Protein AF-A0A9E2S4E2-F1 (afdb_monomer_lite)

pLDDT: mean 77.98, std 8.43, range [39.66, 92.0]

Radius of gyration: 19.26 Å; chains: 1; bounding box: 51×17×55 Å

Sequence (152 aa):
MLNIYQFDLTLLKRYFNIFAASAISISVIFCLATYLLPVIPSFMALYSKYFWFFFAAFFIFNFAFEGMNKKGFSKLETTEDFQEKVMIYTGIYKRKLALNLVSVIISGLILFLSHKTLFLIILTIQVVLLPIFYPRPEKIAKALKNDEILFT

Secondary structure (DSSP, 8-state):
----EEE--HHHHHHHHHHHHHHHHHHHHHHHHHHHSPP-HHHHHHHHHHHHHHHHHHHHHHHHHHHHHHHHHHHHHH---HHHHHHHHHHHHHHHHHHHHHHHHHHHHHHHHH-HHHHHHHHHHHHHHGGGGS--HHHHHHHHT-S-EEE-

Foldseek 3Di:
DPPQAEDECPVVQVLLVVLLVLLVVLLVVLLCCLVPPDADVVLQVVCVVCVVVLVVVLVVLVVVVVVVLVVLLVVLVPDPDPVVNSVSVSVSLSSVSVVVSVVSNSLSVSCSNHDSVVSVVVSVVSNVCSVVSRPDPVVVCVSNVHPSYHYD

Structure (mmCIF, N/CA/C/O backbone):
data_AF-A0A9E2S4E2-F1
#
_entry.id   AF-A0A9E2S4E2-F1
#
loop_
_atom_site.group_PDB
_atom_site.id
_atom_site.type_symbol
_atom_site.label_atom_id
_atom_site.label_alt_id
_atom_site.label_comp_id
_atom_site.label_asym_id
_atom_site.label_entity_id
_atom_site.label_seq_id
_atom_site.pdbx_PDB_ins_code
_atom_site.Cartn_x
_atom_site.Cartn_y
_atom_site.Cartn_z
_atom_site.occupancy
_atom_site.B_iso_or_equiv
_atom_site.auth_seq_id
_atom_site.auth_comp_id
_atom_site.auth_asym_id
_atom_site.auth_atom_id
_atom_site.pdbx_PDB_model_num
ATOM 1 N N . MET A 1 1 ? -24.326 -3.088 31.308 1.00 39.66 1 MET A N 1
ATOM 2 C CA . MET A 1 1 ? -24.873 -2.647 30.008 1.00 39.66 1 MET A CA 1
ATOM 3 C C . MET A 1 1 ? -23.882 -3.083 28.945 1.00 39.66 1 MET A C 1
ATOM 5 O O . MET A 1 1 ? -22.726 -2.703 29.066 1.00 39.66 1 MET A O 1
ATOM 9 N N . LEU A 1 2 ? -24.286 -3.920 27.984 1.00 44.12 2 LEU A N 1
ATOM 10 C CA . LEU A 1 2 ? -23.453 -4.221 26.817 1.00 44.12 2 LEU A CA 1
ATOM 11 C C . LEU A 1 2 ? -23.417 -2.968 25.935 1.00 44.12 2 LEU A C 1
ATOM 13 O O . LEU A 1 2 ? -24.417 -2.634 25.301 1.00 44.12 2 LEU A O 1
ATOM 17 N N . ASN A 1 3 ? -22.300 -2.243 25.943 1.00 53.91 3 ASN A N 1
ATOM 18 C CA . ASN A 1 3 ? -22.063 -1.186 24.965 1.00 53.91 3 ASN A CA 1
ATOM 19 C C . ASN A 1 3 ? -21.708 -1.866 23.643 1.00 53.91 3 ASN A C 1
ATOM 21 O O . ASN A 1 3 ? -20.560 -2.233 23.414 1.00 53.91 3 ASN A O 1
ATOM 25 N N . ILE A 1 4 ? -22.710 -2.063 22.790 1.00 60.62 4 ILE A N 1
ATOM 26 C CA . ILE A 1 4 ? -22.486 -2.557 21.436 1.00 60.62 4 ILE A CA 1
ATOM 27 C C . ILE A 1 4 ? -21.873 -1.411 20.634 1.00 60.62 4 ILE A C 1
ATOM 29 O O . ILE A 1 4 ? -22.531 -0.406 20.357 1.00 60.62 4 ILE A O 1
ATOM 33 N N . TYR A 1 5 ? -20.600 -1.547 20.282 1.00 67.00 5 TYR A N 1
ATOM 34 C CA . TYR A 1 5 ? -19.894 -0.526 19.525 1.00 67.00 5 TYR A CA 1
ATOM 35 C C . TYR A 1 5 ? -20.102 -0.733 18.025 1.00 67.00 5 TYR A C 1
ATOM 37 O O . TYR A 1 5 ? -19.825 -1.805 17.486 1.00 67.00 5 TYR A O 1
ATOM 45 N N . GLN A 1 6 ? -20.576 0.311 17.345 1.00 68.12 6 GLN A N 1
ATOM 46 C CA . GLN A 1 6 ? -20.727 0.323 15.893 1.00 68.12 6 GLN A CA 1
ATOM 47 C C . GLN A 1 6 ? -19.446 0.831 15.231 1.00 68.12 6 GLN A C 1
ATOM 49 O O . GLN A 1 6 ? -18.910 1.878 15.603 1.00 68.12 6 GLN A O 1
ATOM 54 N N . PHE A 1 7 ? -18.967 0.093 14.236 1.00 74.94 7 PHE A N 1
ATOM 55 C CA . PHE A 1 7 ? -17.791 0.434 13.453 1.00 74.94 7 PHE A CA 1
ATOM 56 C C . PHE A 1 7 ? -18.154 0.503 11.972 1.00 74.94 7 PHE A C 1
ATOM 58 O O . PHE A 1 7 ? -18.432 -0.515 11.339 1.00 74.94 7 PHE A O 1
ATOM 65 N N . ASP A 1 8 ? -18.114 1.712 11.418 1.00 77.69 8 ASP A N 1
ATOM 66 C CA . ASP A 1 8 ? -18.383 1.952 10.003 1.00 77.69 8 ASP A CA 1
ATOM 67 C C . ASP A 1 8 ? -17.171 1.556 9.140 1.00 77.69 8 ASP A C 1
ATOM 69 O O . ASP A 1 8 ? -16.103 2.182 9.171 1.00 77.69 8 ASP A O 1
ATOM 73 N N . LEU A 1 9 ? -17.337 0.509 8.328 1.00 83.75 9 LEU A N 1
ATOM 74 C CA . LEU A 1 9 ? -16.308 0.042 7.398 1.00 83.75 9 LEU A CA 1
ATOM 75 C C . LEU A 1 9 ? -16.198 0.907 6.144 1.00 83.75 9 LEU A C 1
ATOM 77 O O . LEU A 1 9 ? -15.214 0.780 5.407 1.00 83.75 9 LEU A O 1
ATOM 81 N N . THR A 1 10 ? -17.179 1.762 5.866 1.00 85.31 10 THR A N 1
ATOM 82 C CA . THR A 1 10 ? -17.270 2.560 4.636 1.00 85.31 10 THR A CA 1
ATOM 83 C C . THR A 1 10 ? -16.016 3.396 4.428 1.00 85.31 10 THR A C 1
ATOM 85 O O . THR A 1 10 ? -15.448 3.420 3.333 1.00 85.31 10 THR A O 1
ATOM 88 N N . LEU A 1 11 ? -15.516 4.017 5.496 1.00 84.81 11 LEU A N 1
ATOM 89 C CA . LEU A 1 11 ? -14.314 4.842 5.458 1.00 84.81 11 LEU A CA 1
ATOM 90 C C . LEU A 1 11 ? -13.061 4.022 5.090 1.00 84.81 11 LEU A C 1
ATOM 92 O O . LEU A 1 11 ? -12.269 4.435 4.241 1.00 84.81 11 LEU A O 1
ATOM 96 N N . LEU A 1 12 ? -12.895 2.831 5.672 1.00 86.12 12 LEU A N 1
ATOM 97 C CA . LEU A 1 12 ? -11.761 1.936 5.398 1.00 86.12 12 LEU A CA 1
ATOM 98 C C . LEU A 1 12 ? -11.831 1.335 3.997 1.00 86.12 12 LEU A C 1
ATOM 100 O O . LEU A 1 12 ? -10.824 1.317 3.289 1.00 86.12 12 LEU A O 1
ATOM 104 N N . LYS A 1 13 ? -13.025 0.908 3.570 1.00 88.81 13 LYS A N 1
ATOM 105 C CA . LYS A 1 13 ? -13.294 0.447 2.202 1.00 88.81 13 LYS A CA 1
ATOM 106 C C . LYS A 1 13 ? -12.983 1.547 1.190 1.00 88.81 13 LYS A C 1
ATOM 108 O O . LYS A 1 13 ? -12.350 1.274 0.176 1.00 88.81 13 LYS A O 1
ATOM 113 N N . ARG A 1 14 ? -13.341 2.803 1.482 1.00 88.69 14 ARG A N 1
ATOM 114 C CA . ARG A 1 14 ? -12.999 3.954 0.636 1.00 88.69 14 ARG A CA 1
ATOM 115 C C . ARG A 1 14 ? -11.487 4.131 0.506 1.00 88.69 14 ARG A C 1
ATOM 117 O O . ARG A 1 14 ? -11.007 4.287 -0.612 1.00 88.69 14 ARG A O 1
ATOM 124 N N . TYR A 1 15 ? -10.727 4.068 1.602 1.00 89.19 15 TYR A N 1
ATOM 125 C CA . TYR A 1 15 ? -9.262 4.149 1.522 1.00 89.19 15 TYR A CA 1
ATOM 126 C C . TYR A 1 15 ? -8.645 2.982 0.761 1.00 89.19 15 TYR A C 1
ATOM 128 O O . TYR A 1 15 ? -7.737 3.200 -0.037 1.00 89.19 15 TYR A O 1
ATOM 136 N N . PHE A 1 16 ? -9.156 1.768 0.965 1.00 92.00 16 PHE A N 1
ATOM 137 C CA . PHE A 1 16 ? -8.741 0.606 0.193 1.00 92.00 16 PHE A CA 1
ATOM 138 C C . PHE A 1 16 ? -9.012 0.791 -1.303 1.00 92.00 16 PHE A C 1
ATOM 140 O O . PHE A 1 16 ? -8.119 0.557 -2.107 1.00 92.00 16 PHE A O 1
ATOM 147 N N . ASN A 1 17 ? -10.204 1.255 -1.682 1.00 89.69 17 ASN A N 1
ATOM 148 C CA . ASN A 1 17 ? -10.566 1.470 -3.082 1.00 89.69 17 ASN A CA 1
ATOM 149 C C . ASN A 1 17 ? -9.696 2.551 -3.733 1.00 89.69 17 ASN A C 1
ATOM 151 O O . ASN A 1 17 ? -9.253 2.365 -4.862 1.00 89.69 17 ASN A O 1
ATOM 155 N N . ILE A 1 18 ? -9.403 3.645 -3.018 1.00 90.31 18 ILE A N 1
ATOM 156 C CA . ILE A 1 18 ? -8.457 4.671 -3.483 1.00 90.31 18 ILE A CA 1
ATOM 157 C C . ILE A 1 18 ? -7.076 4.044 -3.697 1.00 90.31 18 ILE A C 1
ATOM 159 O O . ILE A 1 18 ? -6.502 4.193 -4.769 1.00 90.31 18 ILE A O 1
ATOM 163 N N . PHE A 1 19 ? -6.569 3.293 -2.715 1.00 90.19 19 PHE A N 1
ATOM 164 C CA . PHE A 1 19 ? -5.291 2.591 -2.825 1.00 90.19 19 PHE A CA 1
ATOM 165 C C . PHE A 1 19 ? -5.256 1.629 -4.020 1.00 90.19 19 PHE A C 1
ATOM 167 O O . PHE A 1 19 ? -4.311 1.672 -4.802 1.00 90.19 19 PHE A O 1
ATOM 174 N N . ALA A 1 20 ? -6.287 0.802 -4.190 1.00 88.81 20 ALA A N 1
ATOM 175 C CA . ALA A 1 20 ? -6.388 -0.159 -5.278 1.00 88.81 20 ALA A CA 1
ATOM 176 C C . ALA A 1 20 ? -6.431 0.539 -6.643 1.00 88.81 20 ALA A C 1
ATOM 178 O O . ALA A 1 20 ? -5.671 0.178 -7.539 1.00 88.81 20 ALA A O 1
ATOM 179 N N . ALA A 1 21 ? -7.255 1.580 -6.788 1.00 90.19 21 ALA A N 1
ATOM 180 C CA . ALA A 1 21 ? -7.342 2.366 -8.014 1.00 90.19 21 ALA A CA 1
ATOM 181 C C . ALA A 1 21 ? -6.013 3.061 -8.345 1.00 90.19 21 ALA A C 1
ATOM 183 O O . ALA A 1 21 ? -5.589 3.054 -9.502 1.00 90.19 21 ALA A O 1
ATOM 184 N N . SER A 1 22 ? -5.320 3.611 -7.341 1.00 89.44 22 SER A N 1
ATOM 185 C CA . SER A 1 22 ? -3.991 4.202 -7.517 1.00 89.44 22 SER A CA 1
ATOM 186 C C . SER A 1 22 ? -2.956 3.154 -7.916 1.00 89.44 22 SER A C 1
ATOM 188 O O . SER A 1 22 ? -2.218 3.383 -8.868 1.00 89.44 22 SER A O 1
ATOM 190 N N . ALA A 1 23 ? -2.922 2.001 -7.243 1.00 87.06 23 ALA A N 1
ATOM 191 C CA . ALA A 1 23 ? -2.002 0.915 -7.564 1.00 87.06 23 ALA A CA 1
ATOM 192 C C . ALA A 1 23 ? -2.205 0.428 -9.006 1.00 87.06 23 ALA A C 1
ATOM 194 O O . ALA A 1 23 ? -1.244 0.381 -9.766 1.00 87.06 23 ALA A O 1
ATOM 195 N N . ILE A 1 24 ? -3.455 0.182 -9.415 1.00 87.25 24 ILE A N 1
ATOM 196 C CA . ILE A 1 24 ? -3.798 -0.204 -10.792 1.00 87.25 24 ILE A CA 1
ATOM 197 C C . ILE A 1 24 ? -3.370 0.880 -11.787 1.00 87.25 24 ILE A C 1
ATOM 199 O O . ILE A 1 24 ? -2.718 0.569 -12.781 1.00 87.25 24 ILE A O 1
ATOM 203 N N . SER A 1 25 ? -3.682 2.151 -11.518 1.00 88.94 25 SER A N 1
ATOM 204 C CA . SER A 1 25 ? -3.303 3.269 -12.396 1.00 88.94 25 SER A CA 1
ATOM 205 C C . SER A 1 25 ? -1.787 3.362 -12.576 1.00 88.94 25 SER A C 1
ATOM 207 O O . SER A 1 25 ? -1.303 3.466 -13.699 1.00 88.94 25 SER A O 1
ATOM 209 N N . ILE A 1 26 ? -1.030 3.267 -11.481 1.00 86.38 26 ILE A N 1
ATOM 210 C CA . I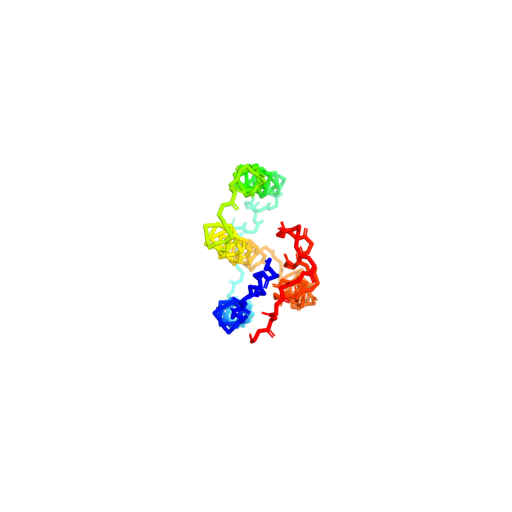LE A 1 26 ? 0.437 3.283 -11.491 1.00 86.38 26 ILE A CA 1
ATOM 211 C C . ILE A 1 26 ? 0.978 2.097 -12.293 1.00 86.38 26 ILE A C 1
ATOM 213 O O . ILE A 1 26 ? 1.844 2.273 -13.148 1.00 86.38 26 ILE A O 1
ATOM 217 N N . SER A 1 27 ? 0.442 0.899 -12.062 1.00 82.19 27 SER A N 1
ATOM 218 C CA . SER A 1 27 ? 0.799 -0.308 -12.804 1.00 82.19 27 SER A CA 1
ATOM 219 C C . SER A 1 27 ? 0.554 -0.158 -14.309 1.00 82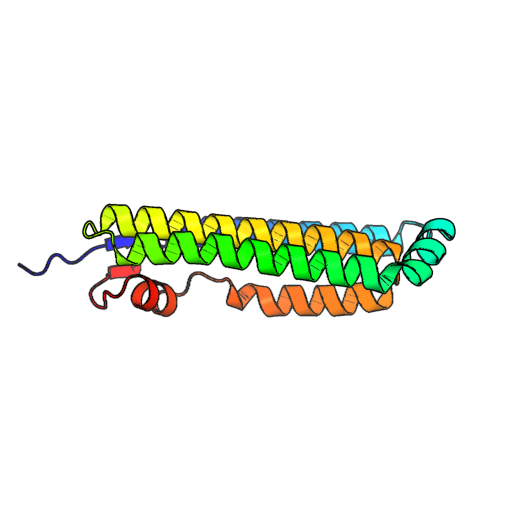.19 27 SER A C 1
ATOM 221 O O . SER A 1 27 ? 1.428 -0.507 -15.101 1.00 82.19 27 SER A O 1
ATOM 223 N N . VAL A 1 28 ? -0.588 0.405 -14.718 1.00 84.88 28 VAL A N 1
ATOM 224 C CA . VAL A 1 28 ? -0.904 0.668 -16.131 1.00 84.88 28 VAL A CA 1
ATOM 225 C C . VAL A 1 28 ? 0.048 1.701 -16.729 1.00 84.88 28 VAL A C 1
ATOM 227 O O . VAL A 1 28 ? 0.583 1.462 -17.809 1.00 84.88 28 VAL A O 1
ATOM 230 N N . ILE A 1 29 ? 0.315 2.808 -16.026 1.00 85.94 29 ILE A N 1
ATOM 231 C CA . ILE A 1 29 ? 1.263 3.842 -16.470 1.00 85.94 29 ILE A CA 1
ATOM 232 C C . ILE A 1 29 ? 2.646 3.234 -16.697 1.00 85.94 29 ILE A C 1
ATOM 234 O O . ILE A 1 29 ? 3.234 3.442 -17.757 1.00 85.94 29 ILE A O 1
ATOM 238 N N . PHE A 1 30 ? 3.155 2.455 -15.740 1.00 81.06 30 PHE A N 1
ATOM 239 C CA . PHE A 1 30 ? 4.454 1.811 -15.894 1.00 81.06 30 PHE A CA 1
ATOM 240 C C . PHE A 1 30 ? 4.451 0.775 -17.016 1.00 81.06 30 PHE A C 1
ATOM 242 O O . PHE A 1 30 ? 5.401 0.751 -17.784 1.00 81.06 30 PHE A O 1
ATOM 249 N N . CYS A 1 31 ? 3.385 -0.013 -17.172 1.00 79.19 31 CYS A N 1
ATOM 250 C CA . CYS A 1 31 ? 3.252 -0.960 -18.279 1.00 79.19 31 CYS A CA 1
ATOM 251 C C . CYS A 1 31 ? 3.317 -0.249 -19.637 1.00 79.19 31 CYS A C 1
ATOM 253 O O . CYS A 1 31 ? 4.135 -0.605 -20.484 1.00 79.19 31 CYS A O 1
ATOM 255 N N . LEU A 1 32 ? 2.533 0.817 -19.822 1.00 81.81 32 LEU A N 1
ATOM 256 C CA . LEU A 1 32 ? 2.573 1.638 -21.034 1.00 81.81 32 LEU A CA 1
ATOM 257 C C . LEU A 1 32 ? 3.961 2.244 -21.254 1.00 81.81 32 LEU A C 1
ATOM 259 O O . LEU A 1 32 ? 4.495 2.148 -22.357 1.00 81.81 32 LEU A O 1
ATOM 263 N N . ALA A 1 33 ? 4.580 2.799 -20.210 1.00 79.44 33 ALA A N 1
ATOM 264 C CA . ALA A 1 33 ? 5.939 3.324 -20.279 1.00 79.44 33 ALA A CA 1
ATOM 265 C C . ALA A 1 33 ? 6.936 2.243 -20.723 1.00 79.44 33 ALA A C 1
ATOM 267 O O . ALA A 1 33 ? 7.772 2.506 -21.585 1.00 79.44 33 ALA A O 1
ATOM 268 N N . THR A 1 34 ? 6.818 1.013 -20.210 1.00 74.69 34 THR A N 1
ATOM 269 C CA . THR A 1 34 ? 7.658 -0.128 -20.596 1.00 74.69 34 THR A CA 1
ATOM 270 C C . THR A 1 34 ? 7.570 -0.430 -22.093 1.00 74.69 34 THR A C 1
ATOM 272 O O . THR A 1 34 ? 8.583 -0.794 -22.688 1.00 74.69 34 THR A O 1
ATOM 275 N N . TYR A 1 35 ? 6.405 -0.285 -22.726 1.00 74.94 35 TYR A N 1
ATOM 276 C CA . TYR A 1 35 ? 6.256 -0.520 -24.167 1.00 74.94 35 TYR A CA 1
ATOM 277 C C . TYR A 1 35 ? 6.639 0.694 -25.021 1.00 74.94 35 TYR A C 1
ATOM 279 O O . TYR A 1 35 ? 7.247 0.516 -26.074 1.00 74.94 35 TYR A O 1
ATOM 287 N N . LEU A 1 36 ? 6.316 1.906 -24.566 1.00 80.25 36 LEU A N 1
ATOM 288 C CA . LEU A 1 36 ? 6.459 3.139 -25.346 1.00 80.25 36 LEU A CA 1
ATOM 289 C C . LEU A 1 36 ? 7.852 3.771 -25.257 1.00 80.25 36 LEU A C 1
ATOM 291 O O . LEU A 1 36 ? 8.262 4.459 -26.188 1.00 80.25 36 LEU A O 1
ATOM 295 N N . LEU A 1 37 ? 8.582 3.562 -24.157 1.00 76.44 37 LEU A N 1
ATOM 296 C CA . LEU A 1 37 ? 9.887 4.184 -23.943 1.00 76.44 37 LEU A CA 1
ATOM 297 C C . LEU A 1 37 ? 11.042 3.209 -24.246 1.00 76.44 37 LEU A C 1
ATOM 299 O O . LEU A 1 37 ? 10.996 2.029 -23.862 1.00 76.44 37 LEU A O 1
ATOM 303 N N . PRO A 1 38 ? 12.105 3.681 -24.929 1.00 69.38 38 PRO A N 1
ATOM 304 C CA . PRO A 1 38 ? 13.308 2.891 -25.138 1.00 69.38 38 PRO A CA 1
ATOM 305 C C . PRO A 1 38 ? 14.027 2.652 -23.807 1.00 69.38 38 PRO A C 1
ATOM 307 O O . PRO A 1 38 ? 14.021 3.494 -22.908 1.00 69.38 38 PRO A O 1
ATOM 310 N N . VAL A 1 39 ? 14.664 1.486 -23.682 1.00 67.69 39 VAL A N 1
ATOM 311 C CA . VAL A 1 39 ? 15.484 1.166 -22.507 1.00 67.69 39 VAL A CA 1
ATOM 312 C C . VAL A 1 39 ? 16.701 2.086 -22.501 1.00 67.69 39 VAL A C 1
ATOM 314 O O . VAL A 1 39 ? 17.396 2.189 -23.509 1.00 67.69 39 VAL A O 1
ATOM 317 N N . ILE A 1 40 ? 16.968 2.736 -21.368 1.00 71.25 40 ILE A N 1
ATOM 318 C CA . ILE A 1 40 ? 18.118 3.628 -21.195 1.00 71.25 40 ILE A CA 1
ATOM 319 C C . ILE A 1 40 ? 19.346 2.776 -20.810 1.00 71.25 40 ILE A C 1
ATOM 321 O O . ILE A 1 40 ? 19.394 2.266 -19.686 1.00 71.25 40 ILE A O 1
ATOM 325 N N . PRO A 1 41 ? 20.364 2.620 -21.683 1.00 68.88 41 PRO A N 1
ATOM 326 C CA . PRO A 1 41 ? 21.462 1.671 -21.455 1.00 68.88 41 PRO A CA 1
ATOM 327 C C . PRO A 1 41 ? 22.321 2.001 -20.228 1.00 68.88 41 PRO A C 1
ATOM 329 O O . PRO A 1 41 ? 22.779 1.106 -19.518 1.00 68.88 41 PRO A O 1
ATOM 332 N N . SER A 1 42 ? 22.508 3.292 -19.938 1.00 69.44 42 SER A N 1
ATOM 333 C CA . SER A 1 42 ? 23.277 3.762 -18.780 1.00 69.44 42 SER A CA 1
ATOM 334 C C . SER A 1 42 ? 22.638 3.357 -17.450 1.00 69.44 42 SER A C 1
ATOM 336 O O . SER A 1 42 ? 23.351 3.013 -16.507 1.00 69.44 42 SER A O 1
ATOM 338 N N . PHE A 1 43 ? 21.305 3.330 -17.376 1.00 68.25 43 PHE A N 1
ATOM 339 C CA . PHE A 1 43 ? 20.601 2.909 -16.169 1.00 68.25 43 PHE A CA 1
ATOM 340 C C . PHE A 1 43 ? 20.664 1.392 -15.979 1.00 68.25 43 PHE A C 1
ATOM 342 O O . PHE A 1 43 ? 20.882 0.922 -14.866 1.00 68.25 43 PHE A O 1
ATOM 349 N N . MET A 1 44 ? 20.560 0.625 -17.065 1.00 68.81 44 MET A N 1
ATOM 350 C CA . MET A 1 44 ? 20.694 -0.832 -17.028 1.00 68.81 44 MET A CA 1
ATOM 351 C C . MET A 1 44 ? 22.084 -1.260 -16.521 1.00 68.81 44 MET A C 1
ATOM 353 O O . MET A 1 44 ? 22.196 -2.157 -15.682 1.00 68.81 44 MET A O 1
ATOM 357 N N . ALA A 1 45 ? 23.142 -0.561 -16.949 1.00 71.94 45 ALA A N 1
ATOM 358 C CA . ALA A 1 45 ? 24.505 -0.780 -16.462 1.00 71.94 45 ALA A CA 1
ATOM 359 C C . ALA A 1 45 ? 24.649 -0.470 -14.958 1.00 71.94 45 ALA A C 1
ATOM 361 O O . ALA A 1 45 ? 25.191 -1.289 -14.210 1.00 71.94 45 ALA A O 1
ATOM 362 N N . LEU A 1 46 ? 24.113 0.671 -14.502 1.00 72.75 46 LEU A N 1
ATOM 363 C CA . LEU A 1 46 ? 24.062 1.061 -13.085 1.00 72.75 46 LEU A CA 1
ATOM 364 C C . LEU A 1 46 ? 23.289 0.043 -12.239 1.00 72.75 46 LEU A C 1
ATOM 366 O O . LEU A 1 46 ? 23.782 -0.388 -11.198 1.00 72.75 46 LEU A O 1
ATOM 370 N N . TYR A 1 47 ? 22.107 -0.375 -12.692 1.00 71.00 47 TYR A N 1
ATOM 371 C CA . TYR A 1 47 ? 21.299 -1.365 -11.994 1.00 71.00 47 TYR A CA 1
ATOM 372 C C . TYR A 1 47 ? 22.041 -2.691 -11.853 1.00 71.00 47 TYR A C 1
ATOM 374 O O . TYR A 1 47 ? 22.126 -3.203 -10.745 1.00 71.00 47 TYR A O 1
ATOM 382 N N . SER A 1 48 ? 22.652 -3.215 -12.922 1.00 74.06 48 SER A N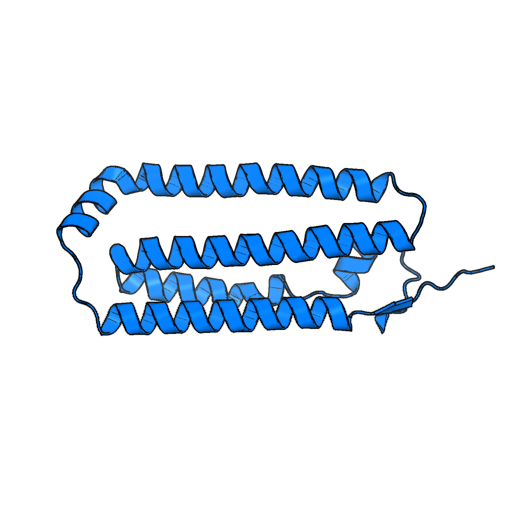 1
ATOM 383 C CA . SER A 1 48 ? 23.388 -4.486 -12.831 1.00 74.06 48 SER A CA 1
ATOM 384 C C . SER A 1 48 ? 24.540 -4.424 -11.818 1.00 74.06 48 SER A C 1
ATOM 386 O O . SER A 1 48 ? 24.782 -5.388 -11.094 1.00 74.06 48 SER A O 1
ATOM 388 N N . LYS A 1 49 ? 25.204 -3.264 -11.707 1.00 80.56 49 LYS A N 1
ATOM 389 C CA . LYS A 1 49 ? 26.338 -3.048 -10.801 1.00 80.56 49 LYS A CA 1
ATOM 390 C C . LYS A 1 49 ? 25.913 -2.856 -9.343 1.00 80.56 49 LYS A C 1
ATOM 392 O O . LYS A 1 49 ? 26.615 -3.308 -8.444 1.00 80.56 49 LYS A O 1
ATOM 397 N N . TYR A 1 50 ? 24.783 -2.190 -9.100 1.00 80.81 50 TYR A N 1
ATOM 398 C CA . TYR A 1 50 ? 24.322 -1.814 -7.755 1.00 80.81 50 TYR A CA 1
ATOM 399 C C . TYR A 1 50 ? 23.013 -2.496 -7.336 1.00 80.81 50 TYR A C 1
ATOM 401 O O . TYR A 1 50 ? 22.399 -2.092 -6.350 1.00 80.81 50 TYR A O 1
ATOM 409 N N . PHE A 1 51 ? 22.585 -3.543 -8.042 1.00 76.69 51 PHE A N 1
ATOM 410 C CA . PHE A 1 51 ? 21.328 -4.257 -7.797 1.00 76.69 51 PHE A CA 1
ATOM 411 C C . PHE A 1 51 ? 21.143 -4.633 -6.323 1.00 76.69 51 PHE A C 1
ATOM 413 O O . PHE A 1 51 ? 20.111 -4.338 -5.719 1.00 76.69 51 PHE A O 1
ATOM 420 N N . TRP A 1 52 ? 22.183 -5.213 -5.720 1.00 77.38 52 TRP A N 1
ATOM 421 C CA . TRP A 1 52 ? 22.178 -5.611 -4.315 1.00 77.38 52 TRP A CA 1
ATOM 422 C C . TRP A 1 52 ? 21.991 -4.436 -3.357 1.00 77.38 52 TRP A C 1
ATOM 424 O O . TRP A 1 52 ? 21.335 -4.591 -2.330 1.00 77.38 52 TRP A O 1
ATOM 434 N N . PHE A 1 53 ? 22.500 -3.252 -3.703 1.00 81.31 53 PHE A N 1
ATOM 435 C CA . PHE A 1 53 ? 22.303 -2.046 -2.903 1.00 81.31 53 PHE A CA 1
ATOM 436 C C . PHE A 1 53 ? 20.847 -1.573 -2.961 1.00 81.31 53 PHE A C 1
ATOM 438 O O . PHE A 1 53 ? 20.266 -1.270 -1.923 1.00 81.31 53 PHE A O 1
ATOM 445 N N . PHE A 1 54 ? 20.221 -1.586 -4.144 1.00 72.31 54 PHE A N 1
ATOM 446 C CA . PHE A 1 54 ? 18.791 -1.284 -4.281 1.00 72.31 54 PHE A CA 1
ATOM 447 C C . PHE A 1 54 ? 17.918 -2.281 -3.513 1.00 72.31 54 PHE A C 1
ATOM 449 O O . PHE A 1 54 ? 16.974 -1.879 -2.833 1.00 72.31 54 PHE A O 1
ATOM 456 N N . PHE A 1 55 ? 18.254 -3.570 -3.576 1.00 75.69 55 PHE A N 1
ATOM 457 C CA . PHE A 1 55 ? 17.524 -4.615 -2.861 1.00 75.69 55 PHE A CA 1
ATOM 458 C C . PHE A 1 55 ? 17.667 -4.474 -1.338 1.00 75.69 55 PHE A C 1
ATOM 460 O O . PHE A 1 55 ? 16.672 -4.519 -0.613 1.00 75.69 55 PHE A O 1
ATOM 467 N N . ALA A 1 56 ? 18.886 -4.224 -0.848 1.00 79.62 56 ALA A N 1
ATOM 468 C CA . ALA A 1 56 ? 19.152 -3.976 0.566 1.00 79.62 56 ALA A CA 1
ATOM 469 C C . ALA A 1 56 ? 18.450 -2.704 1.066 1.00 79.62 56 ALA A C 1
ATOM 471 O O . ALA A 1 56 ? 17.806 -2.735 2.112 1.00 79.62 56 ALA A O 1
ATOM 472 N N . ALA A 1 57 ? 18.502 -1.607 0.304 1.00 80.06 57 ALA A N 1
ATOM 473 C CA . ALA A 1 57 ? 17.808 -0.365 0.638 1.00 80.06 57 ALA A CA 1
ATOM 474 C C . ALA A 1 57 ? 16.287 -0.568 0.716 1.00 80.06 57 ALA A C 1
ATOM 476 O O . ALA A 1 57 ? 15.651 -0.093 1.656 1.00 80.06 57 ALA A O 1
ATOM 477 N N . PHE A 1 58 ? 15.709 -1.327 -0.219 1.00 76.44 58 PHE A N 1
ATOM 478 C CA . PHE A 1 58 ? 14.291 -1.679 -0.195 1.00 76.44 58 PHE A CA 1
ATOM 479 C C . PHE A 1 58 ? 13.923 -2.503 1.047 1.00 76.44 58 PHE A C 1
ATOM 481 O O . PHE A 1 58 ? 12.911 -2.226 1.696 1.00 76.44 58 PHE A O 1
ATOM 488 N N . PHE A 1 59 ? 14.752 -3.479 1.426 1.00 76.88 59 PHE A N 1
ATOM 489 C CA . PHE A 1 59 ? 14.548 -4.269 2.643 1.00 76.88 59 PHE A CA 1
ATOM 490 C C . PHE A 1 59 ? 14.652 -3.421 3.915 1.00 76.88 59 PHE A C 1
ATOM 492 O O . PHE A 1 59 ? 13.772 -3.505 4.770 1.00 76.88 59 PHE A O 1
ATOM 499 N N . ILE A 1 60 ? 15.680 -2.573 4.026 1.00 82.62 60 ILE A N 1
ATOM 500 C CA . ILE A 1 60 ? 15.875 -1.667 5.168 1.00 82.62 60 ILE A CA 1
ATOM 501 C C . ILE A 1 60 ? 14.689 -0.712 5.298 1.00 82.62 60 ILE A C 1
ATOM 503 O O . ILE A 1 60 ? 14.173 -0.531 6.400 1.00 82.62 60 ILE A O 1
ATOM 507 N N . PHE A 1 61 ? 14.222 -0.146 4.182 1.00 78.00 61 PHE A N 1
ATOM 508 C CA . PHE A 1 61 ? 13.045 0.716 4.151 1.00 78.00 61 PHE A CA 1
ATOM 509 C C . PHE A 1 61 ? 11.832 -0.031 4.720 1.00 78.00 61 PHE A C 1
ATOM 511 O O . PHE A 1 61 ? 11.284 0.386 5.739 1.00 78.00 61 PHE A O 1
ATOM 518 N N . ASN A 1 62 ? 11.469 -1.187 4.152 1.00 74.62 62 ASN A N 1
ATOM 519 C CA . ASN A 1 62 ? 10.332 -1.982 4.634 1.00 74.62 62 ASN A CA 1
ATOM 520 C C . ASN A 1 62 ? 10.465 -2.374 6.118 1.00 74.62 62 ASN A C 1
ATOM 522 O O . ASN A 1 62 ? 9.497 -2.263 6.872 1.00 74.62 62 ASN A O 1
ATOM 526 N N . PHE A 1 63 ? 11.660 -2.772 6.562 1.00 79.00 63 PHE A N 1
ATOM 527 C CA . PHE A 1 63 ? 11.916 -3.147 7.953 1.00 79.00 63 PHE A CA 1
ATOM 528 C C . PHE A 1 63 ? 11.763 -1.966 8.923 1.00 79.00 63 PHE A C 1
ATOM 530 O O . PHE A 1 63 ? 11.100 -2.090 9.957 1.00 79.00 63 PHE A O 1
ATOM 537 N N . ALA A 1 64 ? 12.321 -0.799 8.584 1.00 79.88 64 ALA A N 1
ATOM 538 C CA . ALA A 1 64 ? 12.187 0.412 9.388 1.00 79.88 64 ALA A CA 1
ATOM 539 C C . ALA A 1 64 ? 10.713 0.828 9.541 1.00 79.88 64 ALA A C 1
ATOM 541 O O . ALA A 1 64 ? 10.281 1.204 10.636 1.00 79.88 64 ALA A O 1
ATOM 542 N N . PHE A 1 65 ? 9.913 0.694 8.478 1.00 73.50 65 PHE A N 1
ATOM 543 C CA . PHE A 1 65 ? 8.482 0.998 8.527 1.00 73.50 65 PHE A CA 1
ATOM 544 C C . PHE A 1 65 ? 7.671 0.019 9.366 1.00 73.50 65 PHE A C 1
ATOM 546 O O . PHE A 1 65 ? 6.761 0.447 10.080 1.00 73.50 65 PHE A O 1
ATOM 553 N N . GLU A 1 66 ? 8.012 -1.267 9.349 1.00 74.75 66 GLU A N 1
ATOM 554 C CA . GLU A 1 66 ? 7.354 -2.240 10.220 1.00 74.75 66 GLU A CA 1
ATOM 555 C C . GLU A 1 66 ? 7.578 -1.896 11.703 1.00 74.75 66 GLU A C 1
ATOM 557 O O . GLU A 1 66 ? 6.657 -1.979 12.520 1.00 74.75 66 GLU A O 1
ATOM 562 N N . GLY A 1 67 ? 8.763 -1.376 12.044 1.00 76.19 67 GLY A N 1
ATOM 563 C CA . GLY A 1 67 ? 9.046 -0.814 13.367 1.00 76.19 67 GLY A CA 1
ATOM 564 C C . GLY A 1 67 ? 8.133 0.362 13.748 1.00 76.19 67 GLY A C 1
ATOM 565 O O . GLY A 1 67 ? 7.705 0.466 14.900 1.00 76.19 67 GLY A O 1
ATOM 566 N N . MET A 1 68 ? 7.770 1.227 12.794 1.00 75.56 68 MET A N 1
ATOM 567 C CA . MET A 1 68 ? 6.828 2.330 13.039 1.00 75.56 68 MET A CA 1
ATOM 568 C C . MET A 1 68 ? 5.399 1.832 13.279 1.00 75.56 68 MET A C 1
ATOM 570 O O . MET A 1 68 ? 4.695 2.386 14.125 1.00 75.56 68 MET A O 1
ATOM 574 N N . ASN A 1 69 ? 4.974 0.783 12.569 1.00 75.94 69 ASN A N 1
ATOM 575 C CA . ASN A 1 69 ? 3.655 0.177 12.754 1.00 75.94 69 ASN A CA 1
ATOM 576 C C . ASN A 1 69 ? 3.534 -0.487 14.132 1.00 75.94 69 ASN A C 1
ATOM 578 O O . ASN A 1 69 ? 2.515 -0.309 14.798 1.00 75.94 69 ASN A O 1
ATOM 582 N N . LYS A 1 70 ? 4.591 -1.163 14.610 1.00 76.75 70 LYS A N 1
ATOM 583 C CA . LYS A 1 70 ? 4.629 -1.763 15.958 1.00 76.75 70 LYS A CA 1
ATOM 584 C C . LYS A 1 70 ? 4.354 -0.751 17.072 1.00 76.75 70 LYS A C 1
ATOM 586 O O . LYS A 1 70 ? 3.612 -1.064 17.998 1.00 76.75 70 LYS A O 1
ATOM 591 N N . LYS A 1 71 ? 4.879 0.477 16.967 1.00 76.81 71 LYS A N 1
ATOM 592 C CA . LYS A 1 71 ? 4.585 1.551 17.938 1.00 76.81 71 LYS A CA 1
ATOM 593 C C . LYS A 1 71 ? 3.101 1.931 17.957 1.00 76.81 71 LYS A C 1
ATOM 595 O O . LYS A 1 71 ? 2.545 2.162 19.025 1.00 76.81 71 LYS A O 1
ATOM 600 N N . GLY A 1 72 ? 2.455 1.968 16.789 1.00 73.62 72 GLY A N 1
ATOM 601 C CA . GLY A 1 72 ? 1.016 2.219 16.685 1.00 73.62 72 GLY A CA 1
ATOM 602 C C . GLY A 1 72 ? 0.183 1.114 17.334 1.00 73.62 72 GLY A C 1
ATOM 603 O O . GLY A 1 72 ? -0.741 1.412 18.085 1.00 73.62 72 GLY A O 1
ATOM 604 N N . PHE A 1 73 ? 0.541 -0.152 17.096 1.00 78.38 73 PHE A N 1
ATOM 605 C CA . PHE A 1 73 ? -0.136 -1.294 17.718 1.00 78.38 73 PHE A CA 1
ATOM 606 C C . PHE A 1 73 ? 0.065 -1.345 19.236 1.00 78.38 73 PHE A C 1
ATOM 608 O O . PHE A 1 73 ? -0.894 -1.599 19.951 1.00 78.38 73 PHE A O 1
ATOM 615 N N . SER A 1 74 ? 1.259 -1.021 19.738 1.00 79.31 74 SER A N 1
ATOM 616 C CA . SER A 1 74 ? 1.496 -0.914 21.184 1.00 79.31 74 SER A CA 1
ATOM 617 C C . SER A 1 74 ? 0.614 0.161 21.831 1.00 79.31 74 SER A C 1
ATOM 619 O O . SER A 1 74 ? 0.018 -0.100 22.871 1.00 79.31 74 SER A O 1
ATOM 621 N N . LYS A 1 75 ? 0.443 1.327 21.186 1.00 76.56 75 LYS A N 1
ATOM 622 C CA . LYS A 1 75 ? -0.475 2.369 21.677 1.00 76.56 75 LYS A CA 1
ATOM 623 C C . LYS A 1 75 ? -1.930 1.882 21.701 1.00 76.56 75 LYS A C 1
ATOM 625 O O . LYS A 1 75 ? -2.652 2.156 22.652 1.00 76.56 75 LYS A O 1
ATOM 630 N N . LEU A 1 76 ? -2.338 1.125 20.682 1.00 81.38 76 LEU A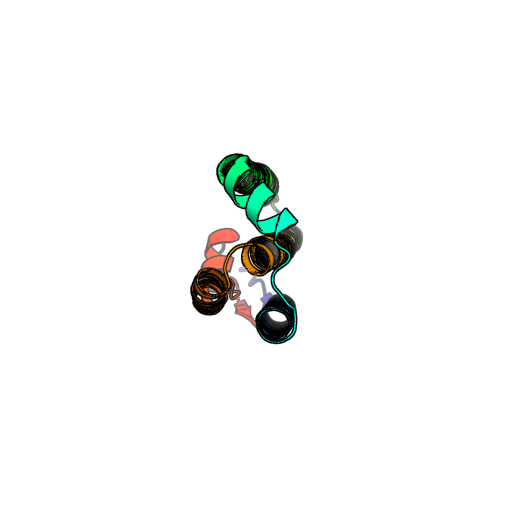 N 1
ATOM 631 C CA . LEU A 1 76 ? -3.682 0.556 20.572 1.00 81.38 76 LEU A CA 1
ATOM 632 C C . LEU A 1 76 ? -4.003 -0.450 21.692 1.00 81.38 76 LEU A C 1
ATOM 634 O O . LEU A 1 76 ? -5.150 -0.525 22.124 1.00 81.38 76 LEU A O 1
ATOM 638 N N . GLU A 1 77 ? -3.006 -1.194 22.181 1.00 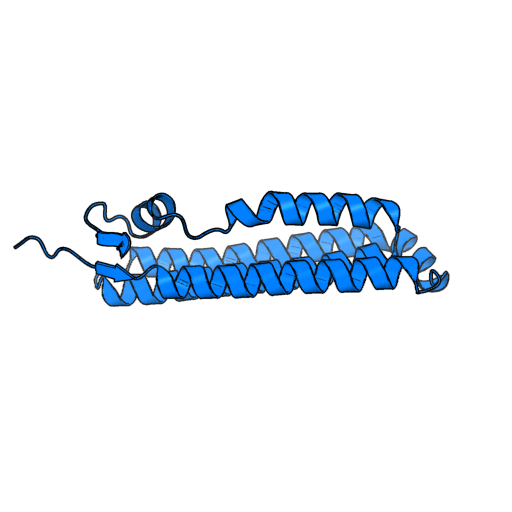78.56 77 GLU A N 1
ATOM 639 C CA . GLU A 1 77 ? -3.178 -2.112 23.314 1.00 78.56 77 GLU A CA 1
ATOM 640 C C . GLU A 1 77 ? -3.335 -1.392 24.657 1.00 78.56 77 GLU A C 1
ATOM 642 O O . GLU A 1 77 ? -4.021 -1.906 25.535 1.00 78.56 77 GLU A O 1
ATOM 647 N N . THR A 1 78 ? -2.720 -0.216 24.813 1.00 80.69 78 THR A N 1
ATOM 648 C CA . THR A 1 78 ? -2.733 0.556 26.068 1.00 80.69 78 THR A CA 1
ATOM 649 C C . THR A 1 78 ? -3.902 1.529 26.202 1.00 80.69 78 THR A C 1
ATOM 651 O O . THR A 1 78 ? -4.183 1.991 27.301 1.00 80.69 78 THR A O 1
ATOM 654 N N . THR A 1 79 ? -4.565 1.885 25.102 1.00 82.56 79 THR A N 1
ATOM 655 C CA . THR A 1 79 ? -5.723 2.788 25.126 1.00 82.56 79 THR A CA 1
ATOM 656 C C . THR A 1 79 ? -6.946 2.049 25.670 1.00 82.56 79 THR A C 1
ATOM 658 O O . THR A 1 79 ? -7.222 0.938 25.231 1.00 82.56 79 THR A O 1
ATOM 661 N N . GLU A 1 80 ? -7.704 2.640 26.596 1.00 78.31 80 GLU A N 1
ATOM 662 C CA . GLU A 1 80 ? -8.947 2.040 27.117 1.00 78.31 80 GLU A CA 1
ATOM 663 C C . GLU A 1 80 ? -10.181 2.452 26.299 1.00 78.31 80 GLU A C 1
ATOM 665 O O . GLU A 1 80 ? -11.041 1.612 26.025 1.00 78.31 80 GLU A O 1
ATOM 670 N N . ASP A 1 81 ? -10.232 3.704 25.830 1.00 82.75 81 ASP A N 1
ATOM 671 C CA . ASP A 1 81 ? -11.347 4.234 25.038 1.00 82.75 81 ASP A CA 1
ATOM 672 C C . ASP A 1 81 ? -11.443 3.565 23.656 1.00 82.75 81 ASP A C 1
ATOM 674 O O . ASP A 1 81 ? -10.513 3.581 22.841 1.00 82.75 81 ASP A O 1
ATOM 678 N N . PHE A 1 82 ? -12.611 2.990 23.368 1.00 78.75 82 PHE A N 1
ATOM 679 C CA . PHE A 1 82 ? -12.900 2.341 22.098 1.00 78.75 82 PHE A CA 1
ATOM 680 C C . PHE A 1 82 ? -12.867 3.314 20.911 1.00 78.75 82 PHE A C 1
ATOM 682 O O . PHE A 1 82 ? -12.350 2.954 19.851 1.00 78.75 82 PHE A O 1
ATOM 689 N N . GLN A 1 83 ? -13.363 4.547 21.058 1.00 79.94 83 GLN A N 1
ATOM 690 C CA . GLN A 1 83 ? -13.327 5.519 19.960 1.00 79.94 83 GLN A CA 1
ATOM 691 C C . GLN A 1 83 ? -11.887 5.889 19.599 1.00 79.94 83 GLN A C 1
ATOM 693 O O . GLN A 1 83 ? -11.520 5.937 18.420 1.00 79.94 83 GLN A O 1
ATOM 698 N N . GLU A 1 84 ? -11.037 6.071 20.608 1.00 82.62 84 GLU A N 1
ATOM 699 C CA . GLU A 1 84 ? -9.621 6.340 20.393 1.00 82.62 84 GLU A CA 1
ATOM 700 C C . GLU A 1 84 ? -8.900 5.128 19.768 1.00 82.62 84 GLU A C 1
ATOM 702 O O . GL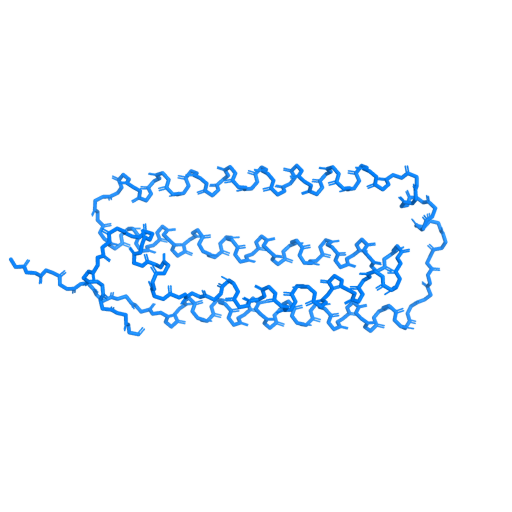U A 1 84 ? -8.130 5.305 18.818 1.00 82.62 84 GLU A O 1
ATOM 707 N N . LYS A 1 85 ? -9.216 3.886 20.175 1.00 83.31 85 LYS A N 1
ATOM 708 C CA . LYS A 1 85 ? -8.705 2.667 19.507 1.00 83.31 85 LYS A CA 1
ATOM 709 C C . LYS A 1 85 ? -9.051 2.629 18.020 1.00 83.31 85 LYS A C 1
ATOM 711 O O . LYS A 1 85 ? -8.188 2.322 17.194 1.00 83.31 85 LYS A O 1
ATOM 716 N N . VAL A 1 86 ? -10.292 2.961 17.667 1.00 83.44 86 VAL A N 1
ATOM 717 C CA . VAL A 1 86 ? -10.764 3.007 16.274 1.00 83.44 86 VAL A CA 1
ATOM 718 C C . VAL A 1 86 ? -9.998 4.052 15.462 1.00 83.44 86 VAL A C 1
ATOM 720 O O . VAL A 1 86 ? -9.563 3.767 14.338 1.00 83.44 86 VAL A O 1
ATOM 723 N N . MET A 1 87 ? -9.768 5.240 16.027 1.00 84.94 87 MET A N 1
ATOM 724 C CA . MET A 1 87 ? -8.958 6.273 15.379 1.00 84.94 87 MET A CA 1
ATOM 725 C C . MET A 1 87 ? -7.511 5.818 15.162 1.00 84.94 87 MET A C 1
ATOM 727 O O . MET A 1 87 ? -6.980 5.970 14.057 1.00 84.94 87 MET A O 1
ATOM 731 N N . ILE A 1 88 ? -6.882 5.221 16.181 1.00 86.75 88 ILE A N 1
ATOM 732 C CA . ILE A 1 88 ? -5.508 4.708 16.099 1.00 86.75 88 ILE A CA 1
ATOM 733 C C . ILE A 1 88 ? -5.413 3.618 15.026 1.00 86.75 88 ILE A C 1
ATOM 735 O O . ILE A 1 88 ? -4.545 3.695 14.152 1.00 86.75 88 ILE A O 1
ATOM 739 N N . TYR A 1 89 ? -6.334 2.648 15.026 1.00 86.44 89 TYR A N 1
ATOM 740 C CA . TYR A 1 89 ? -6.381 1.584 14.022 1.00 86.44 89 TYR A CA 1
ATOM 741 C C . TYR A 1 89 ? -6.508 2.149 12.606 1.00 86.44 89 TYR A C 1
ATOM 743 O O . TYR A 1 89 ? -5.753 1.778 11.706 1.00 86.44 89 TYR A O 1
ATOM 751 N N . THR A 1 90 ? -7.430 3.093 12.411 1.00 85.88 90 THR A N 1
ATOM 752 C CA . THR A 1 90 ? -7.651 3.744 11.116 1.00 85.88 90 THR A CA 1
ATOM 753 C C . THR A 1 90 ? -6.392 4.471 10.642 1.00 85.88 90 THR A C 1
ATOM 755 O O . THR A 1 90 ? -6.038 4.393 9.464 1.00 85.88 90 THR A O 1
ATOM 758 N N . GLY A 1 91 ? -5.678 5.140 11.551 1.00 87.69 91 GLY A N 1
ATOM 759 C CA . GLY A 1 91 ? -4.391 5.775 11.265 1.00 87.69 91 GLY A CA 1
ATOM 760 C C . GLY A 1 91 ? -3.322 4.773 10.819 1.00 87.69 91 GLY A C 1
ATOM 761 O O . GLY A 1 91 ? -2.669 4.986 9.794 1.00 87.69 91 GLY A O 1
ATOM 762 N N . ILE A 1 92 ? -3.182 3.652 11.535 1.00 88.25 92 ILE A N 1
ATOM 763 C CA . ILE A 1 92 ? -2.251 2.569 11.178 1.00 88.25 92 ILE A CA 1
ATOM 764 C C . ILE A 1 92 ? -2.603 1.994 9.803 1.00 88.25 92 ILE A C 1
ATOM 766 O O . ILE A 1 92 ? -1.727 1.837 8.953 1.00 88.25 92 ILE A O 1
ATOM 770 N N . TYR A 1 93 ? -3.885 1.723 9.556 1.00 88.56 93 TYR A N 1
ATOM 771 C CA . TYR A 1 93 ? -4.359 1.160 8.297 1.00 88.56 93 TYR A CA 1
ATOM 772 C C . TYR A 1 93 ? -4.075 2.088 7.108 1.00 88.56 93 TYR A C 1
ATOM 774 O O . TYR A 1 93 ? -3.479 1.657 6.120 1.00 88.56 93 TYR A O 1
ATOM 782 N N . LYS A 1 94 ? -4.406 3.382 7.226 1.00 88.31 94 LYS A N 1
ATOM 783 C CA . LYS A 1 94 ? -4.073 4.405 6.219 1.00 88.31 94 LYS A CA 1
ATOM 784 C C . LYS A 1 94 ? -2.583 4.430 5.910 1.00 88.31 94 LYS A C 1
ATOM 786 O O . LYS A 1 94 ? -2.192 4.410 4.744 1.00 88.31 94 LYS A O 1
ATOM 791 N N . ARG A 1 95 ? -1.750 4.455 6.954 1.00 87.56 95 ARG A N 1
ATOM 792 C CA . ARG A 1 95 ? -0.294 4.486 6.809 1.00 87.56 95 ARG A CA 1
ATOM 793 C C . ARG A 1 95 ? 0.211 3.238 6.096 1.00 87.56 95 ARG A C 1
ATOM 795 O O . ARG A 1 95 ? 1.026 3.351 5.188 1.00 87.56 95 ARG A O 1
ATOM 802 N N . LYS A 1 96 ? -0.313 2.065 6.453 1.00 86.19 96 LYS A N 1
ATOM 803 C CA . LYS A 1 96 ? 0.022 0.800 5.799 1.00 86.19 96 LYS A CA 1
ATOM 804 C C . LYS A 1 96 ? -0.323 0.827 4.310 1.00 86.19 96 LYS A C 1
ATOM 806 O O . LYS A 1 96 ? 0.523 0.449 3.505 1.00 86.19 96 LYS A O 1
ATOM 811 N N . LEU A 1 97 ? -1.512 1.295 3.927 1.00 88.00 97 LEU A N 1
ATOM 812 C CA . LEU A 1 97 ? -1.886 1.425 2.512 1.00 88.00 97 LEU A CA 1
ATOM 813 C C . LEU A 1 97 ? -0.973 2.406 1.765 1.00 88.00 97 LEU A C 1
ATOM 815 O O . LEU A 1 97 ? -0.461 2.071 0.700 1.00 88.00 97 LEU A O 1
ATOM 819 N N . ALA A 1 98 ? -0.706 3.579 2.344 1.00 86.50 98 ALA A N 1
ATOM 820 C CA . ALA A 1 98 ? 0.180 4.577 1.745 1.00 86.50 98 ALA A CA 1
ATOM 821 C C . ALA A 1 98 ? 1.607 4.041 1.539 1.00 86.50 98 ALA A C 1
ATOM 823 O O . ALA A 1 98 ? 2.204 4.254 0.489 1.00 86.50 98 ALA A O 1
ATOM 824 N N . LEU A 1 99 ? 2.143 3.295 2.506 1.00 82.75 99 LEU A N 1
ATOM 825 C CA . LEU A 1 99 ? 3.474 2.694 2.398 1.00 82.75 99 LEU A CA 1
ATOM 826 C C . LEU A 1 99 ? 3.538 1.602 1.335 1.00 82.75 99 LEU A C 1
ATOM 828 O O . LEU A 1 99 ? 4.499 1.551 0.572 1.00 82.75 99 LEU A O 1
ATOM 832 N N . ASN A 1 100 ? 2.506 0.762 1.244 1.00 83.38 100 ASN A N 1
ATOM 833 C CA . ASN A 1 100 ? 2.426 -0.215 0.162 1.00 83.38 100 ASN A CA 1
ATOM 834 C C . ASN A 1 100 ? 2.335 0.484 -1.197 1.00 83.38 100 ASN A C 1
ATOM 836 O O . ASN A 1 100 ? 2.973 0.035 -2.140 1.00 83.38 100 ASN A O 1
ATOM 840 N N . LEU A 1 101 ? 1.640 1.620 -1.292 1.00 84.81 101 LEU A N 1
ATOM 841 C CA . LEU A 1 101 ? 1.598 2.410 -2.521 1.00 84.81 101 LEU A CA 1
ATOM 842 C C . LEU A 1 101 ? 2.976 2.974 -2.895 1.00 84.81 101 LEU A C 1
ATOM 844 O O . LEU A 1 101 ? 3.380 2.891 -4.049 1.00 84.81 101 LEU A O 1
ATOM 848 N N . VAL A 1 102 ? 3.731 3.495 -1.924 1.00 85.44 102 VAL A N 1
ATOM 849 C CA . VAL A 1 102 ? 5.118 3.942 -2.145 1.00 85.44 102 VAL A CA 1
ATOM 850 C C . VAL A 1 102 ? 5.998 2.777 -2.599 1.00 85.44 102 VAL A C 1
ATOM 852 O O . VAL A 1 102 ? 6.785 2.928 -3.529 1.00 85.44 102 VAL A O 1
ATOM 855 N N . SER A 1 103 ? 5.824 1.600 -1.996 1.00 80.06 103 SER A N 1
ATOM 856 C CA . SER A 1 103 ? 6.521 0.374 -2.390 1.00 80.06 103 SER A CA 1
ATOM 857 C C . SER A 1 103 ? 6.210 -0.011 -3.842 1.00 80.06 103 SER A C 1
ATOM 859 O O . SER A 1 103 ? 7.130 -0.248 -4.619 1.00 80.06 103 SER A O 1
ATOM 861 N N . VAL A 1 104 ? 4.934 0.046 -4.249 1.00 81.44 104 VAL A N 1
ATOM 862 C CA . VAL A 1 104 ? 4.484 -0.163 -5.638 1.00 81.44 104 VAL A CA 1
ATOM 863 C C . VAL A 1 104 ? 5.177 0.810 -6.596 1.00 81.44 104 VAL A C 1
ATOM 865 O O . VAL A 1 104 ? 5.700 0.378 -7.620 1.00 81.44 104 VAL A O 1
ATOM 868 N N . ILE A 1 105 ? 5.242 2.102 -6.252 1.00 85.31 105 ILE A N 1
ATOM 869 C CA . ILE A 1 105 ? 5.902 3.128 -7.076 1.00 85.31 105 ILE A CA 1
ATOM 870 C C . ILE A 1 105 ? 7.397 2.835 -7.222 1.00 85.31 105 ILE A C 1
ATOM 872 O O . ILE A 1 105 ? 7.913 2.834 -8.337 1.00 85.31 105 ILE A O 1
ATOM 876 N N . ILE A 1 106 ? 8.096 2.568 -6.115 1.00 81.69 106 ILE A N 1
ATOM 877 C CA . ILE A 1 106 ? 9.541 2.304 -6.120 1.00 81.69 106 ILE A CA 1
ATOM 878 C C . ILE A 1 106 ? 9.850 1.027 -6.904 1.00 81.69 106 ILE A C 1
ATOM 880 O O . ILE A 1 106 ? 10.735 1.035 -7.759 1.00 81.69 106 ILE A O 1
ATOM 884 N N . SER A 1 107 ? 9.110 -0.060 -6.663 1.00 74.62 107 SER A N 1
ATOM 885 C CA . SER A 1 107 ? 9.258 -1.298 -7.431 1.00 74.62 107 SER A CA 1
ATOM 886 C C . SER A 1 107 ? 8.978 -1.067 -8.915 1.00 74.62 107 SER A C 1
ATOM 888 O O . SER A 1 107 ? 9.750 -1.534 -9.748 1.00 74.62 107 SER A O 1
ATOM 890 N N . GLY A 1 108 ? 7.930 -0.307 -9.246 1.00 76.56 108 GLY A N 1
ATOM 891 C CA . GLY A 1 108 ? 7.596 0.068 -10.617 1.00 76.56 108 GLY A CA 1
ATOM 892 C C . GLY A 1 108 ? 8.733 0.815 -11.310 1.00 76.56 108 GLY A C 1
ATOM 893 O O . GLY A 1 108 ? 9.155 0.398 -12.385 1.00 76.56 108 GLY A O 1
ATOM 894 N N . LEU A 1 109 ? 9.298 1.839 -10.661 1.00 79.06 109 LEU A N 1
ATOM 895 C CA . LEU A 1 109 ? 10.441 2.606 -11.171 1.00 79.06 109 LEU A CA 1
ATOM 896 C C . LEU A 1 109 ? 11.668 1.726 -11.400 1.00 79.06 109 LEU A C 1
ATOM 898 O O . LEU A 1 109 ? 12.252 1.755 -12.480 1.00 79.06 109 LEU A O 1
ATOM 902 N N . ILE A 1 110 ? 12.055 0.935 -10.397 1.00 73.44 110 ILE A N 1
ATOM 903 C CA . ILE A 1 110 ? 13.239 0.079 -10.481 1.00 73.44 110 ILE A CA 1
ATOM 904 C C . ILE A 1 110 ? 13.077 -0.905 -11.642 1.00 73.44 110 ILE A C 1
ATOM 906 O O . ILE A 1 110 ? 13.950 -1.007 -12.496 1.00 73.44 110 ILE A O 1
ATOM 910 N N . LEU A 1 111 ? 11.949 -1.605 -11.716 1.00 70.38 111 LEU A N 1
ATOM 911 C CA . LEU A 1 111 ? 11.745 -2.680 -12.686 1.00 70.38 111 LEU A CA 1
ATOM 912 C C . LEU A 1 111 ? 11.519 -2.171 -14.110 1.00 70.38 111 LEU A C 1
ATOM 914 O O . LEU A 1 111 ? 12.042 -2.780 -15.045 1.00 70.38 111 LEU A O 1
ATOM 918 N N . PHE A 1 112 ? 10.821 -1.040 -14.269 1.00 69.62 112 PHE A N 1
ATOM 919 C CA . PHE A 1 112 ? 10.701 -0.331 -15.545 1.00 69.62 112 PHE A CA 1
ATOM 920 C C . PHE A 1 112 ? 12.081 -0.035 -16.145 1.00 69.62 112 PHE A C 1
ATOM 922 O O . PHE A 1 112 ? 12.299 -0.255 -17.336 1.00 69.62 112 PHE A O 1
ATOM 929 N N . LEU A 1 113 ? 13.027 0.397 -15.309 1.00 68.19 113 LEU A N 1
ATOM 930 C CA . LEU A 1 113 ? 14.369 0.774 -15.742 1.00 68.19 113 LEU A CA 1
ATOM 931 C C . LEU A 1 113 ? 15.339 -0.415 -15.896 1.00 68.19 113 LEU A C 1
ATOM 933 O O . LEU A 1 113 ? 16.424 -0.240 -16.447 1.00 68.19 113 LEU A O 1
ATOM 937 N N . SER A 1 114 ? 14.966 -1.609 -15.421 1.00 64.75 114 SER A N 1
ATOM 938 C CA . SER A 1 114 ? 15.863 -2.772 -15.331 1.00 64.75 114 SER A CA 1
ATOM 939 C C . SER A 1 114 ? 15.576 -3.859 -16.365 1.00 64.75 114 SER A C 1
ATOM 941 O O . SER A 1 114 ? 16.472 -4.268 -17.096 1.00 64.75 114 SER A O 1
ATOM 943 N N . HIS A 1 115 ? 14.342 -4.381 -16.397 1.00 65.62 115 HIS A N 1
ATOM 944 C CA . HIS A 1 115 ? 13.979 -5.539 -17.221 1.00 65.62 115 HIS A CA 1
ATOM 945 C C . HIS A 1 115 ? 12.457 -5.631 -17.421 1.00 65.62 115 HIS A C 1
ATOM 947 O O . HIS A 1 115 ? 11.707 -5.916 -16.484 1.00 65.62 115 HIS A O 1
ATOM 953 N N . LYS A 1 116 ? 12.006 -5.479 -18.677 1.00 66.88 116 LYS A N 1
ATOM 954 C CA . LYS A 1 116 ? 10.580 -5.442 -19.066 1.00 66.88 116 LYS A CA 1
ATOM 955 C C . LYS A 1 116 ? 9.785 -6.692 -18.638 1.00 66.88 116 LYS A C 1
ATOM 957 O O . LYS A 1 116 ? 8.624 -6.587 -18.260 1.00 66.88 116 LYS A O 1
ATOM 962 N N . THR A 1 117 ? 10.407 -7.873 -18.651 1.00 64.50 117 THR A N 1
ATOM 963 C CA . THR A 1 117 ? 9.743 -9.156 -18.343 1.00 64.50 117 THR A CA 1
ATOM 964 C C . THR A 1 117 ? 9.533 -9.382 -16.843 1.00 64.50 117 THR A C 1
ATOM 966 O O . THR A 1 117 ? 8.466 -9.828 -16.428 1.00 64.50 117 THR A O 1
ATOM 969 N N . LEU A 1 118 ? 10.523 -9.036 -16.010 1.00 65.94 118 LEU A N 1
ATOM 970 C CA . LEU A 1 118 ? 10.411 -9.144 -14.547 1.00 65.94 118 LEU A CA 1
ATOM 971 C C . LEU A 1 118 ? 9.382 -8.154 -13.988 1.00 65.94 118 LEU A C 1
ATOM 973 O O . LEU A 1 118 ? 8.681 -8.467 -13.026 1.00 65.94 118 LEU A O 1
ATOM 977 N N . PHE A 1 119 ? 9.252 -6.992 -14.633 1.00 70.94 119 PHE A N 1
ATOM 978 C CA . PHE A 1 119 ? 8.232 -6.000 -14.313 1.00 70.94 119 PHE A CA 1
ATOM 979 C C . PHE A 1 119 ? 6.807 -6.581 -14.381 1.00 70.94 119 PHE A C 1
ATOM 981 O O . PHE A 1 119 ? 6.054 -6.450 -13.417 1.00 70.94 119 PHE A O 1
ATOM 988 N N . LEU A 1 120 ? 6.453 -7.289 -15.461 1.00 67.25 120 LEU A N 1
ATOM 989 C CA . LEU A 1 120 ? 5.116 -7.883 -15.633 1.00 67.25 120 LEU A CA 1
ATOM 990 C C . LEU A 1 120 ? 4.792 -8.949 -14.573 1.00 67.25 120 LEU A C 1
ATOM 992 O O . LEU A 1 120 ? 3.668 -9.004 -14.067 1.00 67.25 120 LEU A O 1
ATOM 996 N N . ILE A 1 121 ? 5.777 -9.770 -14.195 1.00 70.38 121 ILE A N 1
ATOM 997 C CA . ILE A 1 121 ? 5.611 -10.796 -13.153 1.00 70.38 121 ILE A CA 1
ATOM 998 C C . ILE A 1 121 ? 5.323 -10.137 -11.802 1.00 70.38 121 ILE A C 1
ATOM 1000 O O . ILE A 1 121 ? 4.380 -10.516 -11.108 1.00 70.38 121 ILE A O 1
ATOM 1004 N N . ILE A 1 122 ? 6.096 -9.114 -11.434 1.00 70.12 122 ILE A N 1
ATOM 1005 C CA . ILE A 1 122 ? 5.933 -8.429 -10.146 1.00 70.12 122 ILE A CA 1
ATOM 1006 C C . ILE A 1 122 ? 4.623 -7.642 -10.098 1.00 70.12 122 ILE A C 1
ATOM 1008 O O . ILE A 1 122 ? 3.953 -7.635 -9.067 1.00 70.12 122 ILE A O 1
ATOM 1012 N N . LEU A 1 123 ? 4.207 -7.050 -11.215 1.00 72.50 123 LEU A N 1
ATOM 1013 C CA . LEU A 1 123 ? 2.912 -6.387 -11.335 1.00 72.50 123 LEU A CA 1
ATOM 1014 C C . LEU A 1 123 ? 1.758 -7.381 -11.125 1.00 72.50 123 LEU A C 1
ATOM 1016 O O . LEU A 1 123 ? 0.826 -7.091 -10.377 1.00 72.50 123 LEU A O 1
ATOM 1020 N N . THR A 1 124 ? 1.866 -8.589 -11.685 1.00 72.50 124 THR A N 1
ATOM 1021 C CA . THR A 1 124 ? 0.897 -9.674 -11.454 1.00 72.50 124 THR A CA 1
ATOM 1022 C C . THR A 1 124 ? 0.840 -10.062 -9.977 1.00 72.50 124 THR A C 1
ATOM 1024 O O . THR A 1 124 ? -0.244 -10.150 -9.404 1.00 72.50 124 THR A O 1
ATOM 1027 N N . ILE A 1 125 ? 1.998 -10.219 -9.326 1.00 74.94 125 ILE A N 1
ATOM 1028 C CA . ILE A 1 125 ? 2.070 -10.502 -7.887 1.00 74.94 125 ILE A CA 1
ATOM 1029 C C . ILE A 1 125 ? 1.386 -9.384 -7.088 1.00 74.94 125 ILE A C 1
ATOM 1031 O O . ILE A 1 125 ? 0.571 -9.673 -6.218 1.00 74.94 125 ILE A O 1
ATOM 1035 N N . GLN A 1 126 ? 1.640 -8.110 -7.392 1.00 74.62 126 GLN A N 1
ATOM 1036 C CA . GLN A 1 126 ? 1.018 -6.995 -6.668 1.00 74.62 126 GLN A CA 1
ATOM 1037 C C . GLN A 1 126 ? -0.508 -6.959 -6.820 1.00 74.62 126 GLN A C 1
ATOM 1039 O O . GLN A 1 126 ? -1.209 -6.712 -5.836 1.00 74.62 126 GLN A O 1
ATOM 1044 N N . VAL A 1 127 ? -1.033 -7.273 -8.008 1.00 77.25 127 VAL A N 1
ATOM 1045 C CA . VAL A 1 127 ? -2.483 -7.386 -8.231 1.00 77.25 127 VAL A CA 1
ATOM 1046 C C . VAL A 1 127 ? -3.077 -8.551 -7.435 1.00 77.25 127 VAL A C 1
ATOM 1048 O O . VAL A 1 127 ? -4.118 -8.392 -6.801 1.00 77.25 127 VAL A O 1
ATOM 1051 N N . VAL A 1 128 ? -2.394 -9.698 -7.385 1.00 80.06 128 VAL A N 1
ATOM 1052 C CA . VAL A 1 128 ? -2.822 -10.866 -6.592 1.00 80.06 128 VAL A CA 1
ATOM 1053 C C . VAL A 1 128 ? -2.774 -10.589 -5.083 1.00 80.06 128 VAL A C 1
ATOM 1055 O O . VAL A 1 128 ? -3.558 -11.160 -4.326 1.00 80.06 128 VAL A O 1
ATOM 1058 N N . LEU A 1 129 ? -1.895 -9.691 -4.627 1.00 78.62 129 LEU A N 1
ATOM 1059 C CA . LEU A 1 129 ? -1.773 -9.318 -3.215 1.00 78.62 129 LEU A CA 1
ATOM 1060 C C . LEU A 1 129 ? -2.773 -8.234 -2.771 1.00 78.62 129 LEU A C 1
ATOM 1062 O O . LEU A 1 129 ? -3.020 -8.117 -1.570 1.00 78.62 129 LEU A O 1
ATOM 1066 N N . LEU A 1 130 ? -3.398 -7.474 -3.683 1.00 81.56 130 LEU A N 1
ATOM 1067 C CA . LEU A 1 130 ? -4.402 -6.444 -3.346 1.00 81.56 130 LEU A CA 1
ATOM 1068 C C . LEU A 1 130 ? -5.497 -6.941 -2.375 1.00 81.56 130 LEU A C 1
ATOM 1070 O O . LEU A 1 130 ? -5.733 -6.271 -1.364 1.00 81.56 130 LEU A O 1
ATOM 1074 N N . PRO A 1 131 ? -6.121 -8.121 -2.578 1.00 83.69 131 PRO A N 1
ATOM 1075 C CA . PRO A 1 131 ? -7.138 -8.657 -1.669 1.00 83.69 131 PRO A CA 1
ATOM 1076 C C . PRO A 1 131 ? -6.664 -8.872 -0.225 1.00 83.69 131 PRO A C 1
ATOM 1078 O O . PRO A 1 131 ? -7.487 -8.912 0.693 1.00 83.69 131 PRO A O 1
ATOM 1081 N N . ILE A 1 132 ? -5.354 -9.006 0.014 1.00 83.50 132 ILE A N 1
ATOM 1082 C CA . ILE A 1 132 ? -4.793 -9.181 1.363 1.00 83.50 132 ILE A CA 1
ATOM 1083 C C . ILE A 1 132 ? -4.965 -7.906 2.195 1.00 83.50 132 ILE A C 1
ATOM 1085 O O . ILE A 1 132 ? -5.173 -7.993 3.413 1.00 83.50 132 ILE A O 1
ATOM 1089 N N . PHE A 1 133 ? -4.916 -6.746 1.536 1.00 83.56 133 PHE A N 1
ATOM 1090 C CA . PHE A 1 133 ? -5.051 -5.427 2.150 1.00 83.56 133 PHE A CA 1
ATOM 1091 C C . PHE A 1 133 ? -6.504 -5.000 2.364 1.00 83.56 133 PHE A C 1
ATOM 1093 O O . PHE A 1 133 ? -6.733 -3.997 3.039 1.00 83.56 133 PHE A O 1
ATOM 1100 N N . TYR A 1 134 ? -7.478 -5.753 1.846 1.00 86.44 134 TYR A N 1
ATOM 1101 C CA . TYR A 1 134 ? -8.893 -5.457 2.050 1.00 86.44 134 TYR A CA 1
ATOM 1102 C C . TYR A 1 134 ? -9.242 -5.429 3.554 1.00 86.44 134 TYR A C 1
ATOM 1104 O O . TYR A 1 134 ? -8.814 -6.328 4.294 1.00 86.44 134 TYR A O 1
ATOM 1112 N N . PRO A 1 135 ? -10.013 -4.430 4.028 1.00 85.25 135 PRO A N 1
ATOM 1113 C CA . PRO A 1 135 ? -10.376 -4.304 5.434 1.00 85.25 135 PRO A CA 1
ATOM 1114 C C . PRO A 1 135 ? -11.456 -5.336 5.786 1.00 85.25 135 PRO A C 1
ATOM 1116 O O . PRO A 1 135 ? -12.653 -5.075 5.690 1.00 85.25 135 PRO A O 1
ATOM 1119 N N . ARG A 1 136 ? -11.023 -6.548 6.154 1.00 85.19 136 ARG A N 1
ATOM 1120 C CA . ARG A 1 136 ? -11.919 -7.635 6.573 1.00 85.19 136 ARG A CA 1
ATOM 1121 C C . ARG A 1 136 ? -12.355 -7.446 8.034 1.00 85.19 136 ARG A C 1
ATOM 1123 O O . ARG A 1 136 ? -11.465 -7.260 8.870 1.00 85.19 136 ARG A O 1
ATOM 1130 N N . PRO A 1 137 ? -13.656 -7.583 8.356 1.00 81.81 137 PRO A N 1
ATOM 1131 C CA . PRO A 1 137 ? -14.180 -7.465 9.722 1.00 81.81 137 PRO A CA 1
ATOM 1132 C C . PRO A 1 137 ? -13.417 -8.325 10.738 1.00 81.81 137 PRO A C 1
ATOM 1134 O O . PRO A 1 137 ? -12.956 -7.822 11.756 1.00 81.81 137 PRO A O 1
ATOM 1137 N N . GLU A 1 138 ? -13.153 -9.589 10.397 1.00 81.44 138 GLU A N 1
ATOM 1138 C CA . GLU A 1 138 ? -12.423 -10.554 11.237 1.00 81.44 138 GLU A CA 1
ATOM 1139 C C . GLU A 1 138 ? -11.031 -10.055 11.661 1.00 81.44 138 GLU A C 1
ATOM 1141 O O . GLU A 1 138 ? -10.614 -10.205 12.809 1.00 81.44 138 GLU A O 1
ATOM 1146 N N . LYS A 1 139 ? -10.293 -9.428 10.733 1.00 80.75 139 LYS A N 1
ATOM 1147 C CA . LYS A 1 139 ? -8.953 -8.891 11.015 1.00 80.75 139 LYS A CA 1
ATOM 1148 C C . LYS A 1 139 ? -9.022 -7.661 11.919 1.00 80.75 139 LYS A C 1
ATOM 1150 O O . LYS A 1 139 ? -8.089 -7.423 12.681 1.00 80.75 139 LYS A O 1
ATOM 1155 N N . ILE A 1 140 ? -10.090 -6.874 11.804 1.00 82.88 140 ILE A N 1
ATOM 1156 C CA . ILE A 1 140 ? -10.305 -5.652 12.582 1.00 82.88 140 ILE A CA 1
ATOM 1157 C C . ILE A 1 140 ? -10.737 -6.010 14.006 1.00 82.88 140 ILE A C 1
ATOM 1159 O O . ILE A 1 140 ? -10.125 -5.515 14.947 1.00 82.88 140 ILE A O 1
ATOM 1163 N N . ALA A 1 141 ? -11.695 -6.929 14.168 1.00 80.38 141 ALA A N 1
ATOM 1164 C CA . ALA A 1 141 ? -12.131 -7.435 15.472 1.00 80.38 141 ALA A CA 1
ATOM 1165 C C . ALA A 1 141 ? -10.953 -8.019 16.266 1.00 80.38 141 ALA A C 1
ATOM 1167 O O . ALA A 1 141 ? -10.691 -7.615 17.401 1.00 80.38 141 ALA A O 1
ATOM 1168 N N . LYS A 1 142 ? -10.136 -8.857 15.610 1.00 81.00 142 LYS A N 1
ATOM 1169 C CA . LYS A 1 142 ? -8.917 -9.418 16.208 1.00 81.00 142 LYS A CA 1
ATOM 1170 C C . LYS A 1 142 ? -7.900 -8.346 16.611 1.00 81.00 142 LYS A C 1
ATOM 1172 O O . LYS A 1 142 ? -7.239 -8.489 17.635 1.00 81.00 142 LYS A O 1
ATOM 1177 N N . ALA A 1 143 ? -7.752 -7.286 15.815 1.00 77.94 143 ALA A N 1
ATOM 1178 C CA . ALA A 1 143 ? -6.836 -6.191 16.130 1.00 77.94 143 ALA A CA 1
ATOM 1179 C C . ALA A 1 143 ? -7.338 -5.323 17.294 1.00 77.94 143 ALA A C 1
ATOM 1181 O O . ALA A 1 143 ? -6.527 -4.851 18.083 1.00 77.94 143 ALA A O 1
ATOM 1182 N N . LEU A 1 144 ? -8.653 -5.130 17.412 1.00 80.75 144 LEU A N 1
ATOM 1183 C CA . LEU A 1 144 ? -9.280 -4.330 18.465 1.00 80.75 144 LEU A CA 1
ATOM 1184 C C . LEU A 1 144 ? -9.534 -5.119 19.764 1.00 80.75 144 LEU A C 1
ATOM 1186 O O . LEU A 1 144 ? -9.900 -4.505 20.766 1.00 80.75 144 LEU A O 1
ATOM 1190 N N . LYS A 1 145 ? -9.300 -6.444 19.764 1.00 76.19 145 LYS A N 1
ATOM 1191 C CA . LYS A 1 145 ? -9.567 -7.376 20.880 1.00 76.19 145 LYS A CA 1
ATOM 1192 C C . LYS A 1 145 ? -11.000 -7.243 21.416 1.00 76.19 145 LYS A C 1
ATOM 1194 O O . LYS A 1 145 ? -11.213 -7.247 22.625 1.00 76.19 145 LYS A O 1
ATOM 1199 N N . ASN A 1 146 ? -11.965 -7.065 20.516 1.00 70.19 146 ASN A N 1
ATOM 1200 C CA . ASN A 1 146 ? -13.371 -6.943 20.872 1.00 70.19 146 ASN A CA 1
ATOM 1201 C C . ASN A 1 146 ? -14.220 -7.713 19.854 1.00 70.19 146 ASN A C 1
ATOM 1203 O O . ASN A 1 146 ? -14.235 -7.369 18.670 1.00 70.19 146 ASN A O 1
ATOM 1207 N N . ASP A 1 147 ? -14.892 -8.757 20.335 1.00 59.91 147 ASP A N 1
ATOM 1208 C CA . ASP A 1 147 ? -15.723 -9.653 19.529 1.00 59.91 147 ASP A CA 1
ATOM 1209 C C . ASP A 1 147 ? -17.168 -9.132 19.380 1.00 59.91 147 ASP A C 1
ATOM 1211 O O . ASP A 1 147 ? -17.926 -9.638 18.557 1.00 59.91 147 ASP A O 1
ATOM 1215 N N . GLU A 1 148 ? -17.541 -8.074 20.113 1.00 62.41 148 GLU A N 1
ATOM 1216 C CA . GLU A 1 148 ? -18.890 -7.480 20.134 1.00 62.41 148 GLU A CA 1
ATOM 1217 C C . GLU A 1 148 ? -19.026 -6.236 19.230 1.00 62.41 148 GLU A C 1
ATOM 1219 O O . GLU A 1 148 ? -19.900 -5.388 19.428 1.00 62.41 148 GLU A O 1
ATOM 1224 N N . ILE A 1 149 ? -18.152 -6.091 18.228 1.00 69.69 149 ILE A N 1
ATOM 1225 C CA . ILE A 1 149 ? -18.213 -4.977 17.273 1.00 69.69 149 ILE A CA 1
ATOM 1226 C C . ILE A 1 149 ? -19.280 -5.267 16.213 1.00 69.69 149 ILE A C 1
ATOM 1228 O O . ILE A 1 149 ? -19.162 -6.223 15.443 1.00 69.69 149 ILE A O 1
ATOM 1232 N N . LEU A 1 150 ? -20.282 -4.393 16.107 1.00 70.50 150 LEU A N 1
ATOM 1233 C CA . LEU A 1 150 ? -21.180 -4.378 14.954 1.00 70.50 150 LEU A CA 1
ATOM 1234 C C . LEU A 1 150 ? -20.512 -3.623 13.807 1.00 70.50 150 LEU A C 1
ATOM 1236 O O . LEU A 1 150 ? -20.244 -2.426 13.904 1.00 70.50 150 LEU A O 1
ATOM 1240 N N . PHE A 1 151 ? -20.248 -4.333 12.715 1.00 74.00 151 PHE A N 1
ATOM 1241 C CA . PHE A 1 151 ? -19.705 -3.755 11.493 1.00 74.00 151 PHE A CA 1
ATOM 1242 C C . PHE A 1 151 ? -20.840 -3.302 10.574 1.00 74.00 151 PHE A C 1
ATOM 1244 O O . PHE A 1 151 ? -21.643 -4.134 10.147 1.00 74.00 151 PHE A O 1
ATOM 1251 N N . THR A 1 152 ? -20.868 -2.009 10.255 1.00 66.12 152 THR A N 1
ATOM 1252 C CA . THR A 1 152 ? -21.841 -1.395 9.337 1.00 66.12 152 THR A CA 1
ATOM 1253 C C . THR A 1 152 ? -21.187 -1.030 8.005 1.00 66.12 152 THR A C 1
ATOM 1255 O O . THR A 1 152 ? -19.970 -0.707 7.986 1.00 66.12 152 THR A O 1
#

Organism: NCBI:txid2851599